Protein AF-A0A2V6Y179-F1 (afdb_monomer_lite)

Secondary structure (DSSP, 8-state):
-HHHHHHHHHHHHHHHHS-TTGGG--TT-HHHHHHHHHHHHHHTT-HHHHHHHHHHHHHH-TTSTTHHHHHHHHHHHHHHHHHHHHHHHHHHHHHHHHHHHHHHHHHHHHHHHHHHHHHHHHHHHHHHHHHHHHHHHHHHHH-

Foldseek 3Di:
DVVVVVVVVVVVVCVVVVPPPVVVDDCPDPLNVLLVVLVVCVVVVVLVVSLVSLVVSCVVCVPDPCNVVSVVVNVVSVVVVVVVVVVVVVVVVVVVVVVVVVVVVVVVVVVVVVVVVVVVVVVVVVVVVVVVVVVVVVVVVVD

Structure (mmCIF, N/CA/C/O backbone):
data_AF-A0A2V6Y179-F1
#
_entry.id   AF-A0A2V6Y179-F1
#
loop_
_atom_site.group_PDB
_atom_site.id
_atom_site.type_symbol
_atom_site.label_atom_id
_atom_site.label_alt_id
_atom_site.label_comp_id
_atom_site.label_asym_id
_atom_site.label_entity_id
_atom_site.label_seq_id
_atom_site.pdbx_PDB_ins_code
_atom_site.Cartn_x
_atom_site.Cartn_y
_atom_site.Cartn_z
_atom_site.occupancy
_atom_site.B_iso_or_equiv
_atom_site.auth_seq_id
_atom_site.auth_comp_id
_atom_site.auth_asym_id
_atom_site.auth_atom_id
_atom_site.pdbx_PDB_model_num
ATOM 1 N N . MET A 1 1 ? 58.997 7.066 -53.817 1.00 54.66 1 MET A N 1
ATOM 2 C CA . MET A 1 1 ? 57.850 6.524 -54.589 1.00 54.66 1 MET A CA 1
ATOM 3 C C . MET A 1 1 ? 57.320 5.213 -53.999 1.00 54.66 1 MET A C 1
ATOM 5 O O . MET A 1 1 ? 56.145 5.162 -53.677 1.00 54.66 1 MET A O 1
ATOM 9 N N . ARG A 1 2 ? 58.155 4.183 -53.763 1.00 54.94 2 ARG A N 1
ATOM 10 C CA . ARG A 1 2 ? 57.708 2.886 -53.197 1.00 54.94 2 ARG A CA 1
ATOM 11 C C . ARG A 1 2 ? 57.170 2.960 -51.754 1.00 54.94 2 ARG A C 1
ATOM 13 O O . ARG A 1 2 ? 56.153 2.351 -51.463 1.00 54.94 2 ARG A O 1
ATOM 20 N N . ALA A 1 3 ? 57.774 3.770 -50.881 1.00 57.09 3 ALA A N 1
ATOM 21 C CA . ALA A 1 3 ? 57.302 3.945 -49.498 1.00 57.09 3 ALA A CA 1
ATOM 22 C C . ALA A 1 3 ? 55.909 4.602 -49.398 1.00 57.09 3 ALA A C 1
ATOM 24 O O . ALA A 1 3 ? 55.107 4.222 -48.551 1.00 57.09 3 ALA A O 1
ATOM 25 N N . LEU A 1 4 ? 55.595 5.534 -50.308 1.00 58.44 4 LEU A N 1
ATOM 26 C CA . LEU A 1 4 ? 54.271 6.159 -50.386 1.00 58.44 4 LEU A CA 1
ATOM 27 C C . LEU A 1 4 ? 53.208 5.164 -50.866 1.00 58.44 4 LEU A C 1
ATOM 29 O O . LEU A 1 4 ? 52.107 5.159 -50.333 1.00 58.44 4 LEU A O 1
ATOM 33 N N . ALA A 1 5 ? 53.554 4.278 -51.804 1.00 68.19 5 ALA A N 1
ATOM 34 C CA . ALA A 1 5 ? 52.654 3.221 -52.261 1.00 68.19 5 ALA A CA 1
ATOM 35 C C . ALA A 1 5 ? 52.343 2.208 -51.145 1.00 68.19 5 ALA A C 1
ATOM 37 O O . ALA A 1 5 ? 51.191 1.826 -50.972 1.00 68.19 5 ALA A O 1
ATOM 38 N N . HIS A 1 6 ? 53.338 1.827 -50.337 1.00 65.50 6 HIS A N 1
ATOM 39 C CA . HIS A 1 6 ? 53.111 0.936 -49.195 1.00 65.50 6 HIS A CA 1
ATOM 40 C C . HIS A 1 6 ? 52.264 1.589 -48.096 1.00 65.50 6 HIS A C 1
ATOM 42 O O . HIS A 1 6 ? 51.376 0.935 -47.559 1.00 65.50 6 HIS A O 1
ATOM 48 N N . ALA A 1 7 ? 52.464 2.880 -47.810 1.00 66.94 7 ALA A N 1
ATOM 49 C CA . ALA A 1 7 ? 51.630 3.608 -46.854 1.00 66.94 7 ALA A CA 1
ATOM 50 C C . ALA A 1 7 ? 50.160 3.682 -47.308 1.00 66.94 7 ALA A C 1
ATOM 52 O O . ALA A 1 7 ? 49.252 3.449 -46.514 1.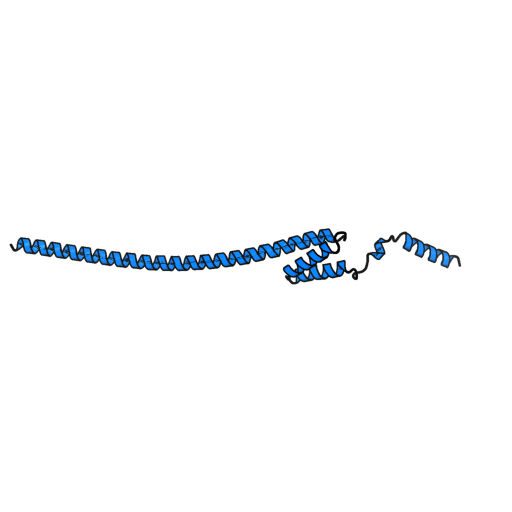00 66.94 7 ALA A O 1
ATOM 53 N N . LEU A 1 8 ? 49.923 3.931 -48.599 1.00 68.25 8 LEU A N 1
ATOM 54 C CA . LEU A 1 8 ? 48.577 4.004 -49.176 1.00 68.25 8 LEU A CA 1
ATOM 55 C C . LEU A 1 8 ? 47.871 2.639 -49.161 1.00 68.25 8 LEU A C 1
ATOM 57 O O . LEU A 1 8 ? 46.684 2.559 -48.860 1.00 68.25 8 LEU A O 1
ATOM 61 N N . VAL A 1 9 ? 48.618 1.560 -49.409 1.00 74.00 9 VAL A N 1
ATOM 62 C CA . VAL A 1 9 ? 48.107 0.185 -49.343 1.00 74.00 9 VAL A CA 1
ATOM 63 C C . VAL A 1 9 ? 47.763 -0.218 -47.910 1.00 74.00 9 VAL A C 1
ATOM 65 O O . VAL A 1 9 ? 46.719 -0.821 -47.710 1.00 74.00 9 VAL A O 1
ATOM 68 N N . VAL A 1 10 ? 48.570 0.152 -46.909 1.00 72.38 10 VAL A N 1
ATOM 69 C CA . VAL A 1 10 ? 48.273 -0.134 -45.492 1.00 72.38 10 VAL A CA 1
ATOM 70 C C . VAL A 1 10 ? 47.030 0.624 -45.016 1.00 72.38 10 VAL A C 1
ATOM 72 O O . VAL A 1 10 ? 46.199 0.046 -44.320 1.00 72.38 10 VAL A O 1
ATOM 75 N N . VAL A 1 11 ? 46.851 1.880 -45.439 1.00 69.31 11 VAL A N 1
ATOM 76 C CA . VAL A 1 11 ? 45.648 2.673 -45.125 1.00 69.31 11 VAL A CA 1
ATOM 77 C C . VAL A 1 11 ? 44.399 2.088 -45.794 1.00 69.31 11 VAL A C 1
ATOM 79 O O . VAL A 1 11 ? 43.360 1.967 -45.148 1.00 69.31 11 VAL A O 1
ATOM 82 N N . LEU A 1 12 ? 44.498 1.656 -47.054 1.00 67.50 12 LEU A N 1
ATOM 83 C CA . LEU A 1 12 ? 43.397 0.991 -47.761 1.00 67.50 12 LEU A CA 1
ATOM 84 C C . LEU A 1 12 ? 43.063 -0.390 -47.174 1.00 67.50 12 LEU A C 1
ATOM 86 O O . LEU A 1 12 ? 41.890 -0.730 -47.059 1.00 67.50 12 LEU A O 1
ATOM 90 N N . LEU A 1 13 ? 44.065 -1.164 -46.746 1.00 68.69 13 LEU A N 1
ATOM 91 C CA . LEU A 1 13 ? 43.866 -2.451 -46.067 1.00 68.69 13 LEU A CA 1
ATOM 92 C C . LEU A 1 13 ? 43.236 -2.279 -44.682 1.00 68.69 13 LEU A C 1
ATOM 94 O O . LEU A 1 13 ? 42.364 -3.062 -44.317 1.00 68.69 13 LEU A O 1
ATOM 98 N N . ALA A 1 14 ? 43.618 -1.239 -43.938 1.00 63.75 14 ALA A N 1
ATOM 99 C CA . ALA A 1 14 ? 42.988 -0.898 -42.665 1.00 63.75 14 ALA A CA 1
ATOM 100 C C . ALA A 1 14 ? 41.528 -0.446 -42.847 1.00 63.75 14 ALA A C 1
ATOM 102 O O . ALA A 1 14 ? 40.681 -0.801 -42.033 1.00 63.75 14 ALA A O 1
ATOM 103 N N . ALA A 1 15 ? 41.212 0.267 -43.934 1.00 63.19 15 ALA A N 1
ATOM 104 C CA . ALA A 1 15 ? 39.845 0.666 -44.274 1.00 63.19 15 ALA A CA 1
ATOM 105 C C . ALA A 1 15 ? 38.972 -0.497 -44.791 1.00 63.19 15 ALA A C 1
ATOM 107 O O . ALA A 1 15 ? 37.758 -0.467 -44.623 1.00 63.19 15 ALA A O 1
ATOM 108 N N . ALA A 1 16 ? 39.571 -1.521 -45.406 1.00 63.19 16 ALA A N 1
ATOM 109 C CA . ALA A 1 16 ? 38.849 -2.683 -45.929 1.00 63.19 16 ALA A CA 1
ATOM 110 C C . ALA A 1 16 ? 38.671 -3.813 -44.894 1.00 63.19 16 ALA A C 1
ATOM 112 O O . ALA A 1 16 ? 37.667 -4.521 -44.931 1.00 63.19 16 ALA A O 1
ATOM 113 N N . LEU A 1 17 ? 39.623 -3.985 -43.966 1.00 57.41 17 LEU A N 1
ATOM 114 C CA . LEU A 1 17 ? 39.536 -4.955 -42.861 1.00 57.41 17 LEU A CA 1
ATOM 115 C C . LEU A 1 17 ? 38.884 -4.363 -41.605 1.00 57.41 17 LEU A C 1
ATOM 117 O O . LEU A 1 17 ? 38.276 -5.093 -40.823 1.00 57.41 17 LEU A O 1
ATOM 121 N N . GLY A 1 18 ? 38.953 -3.041 -41.433 1.00 50.69 18 GLY A N 1
ATOM 122 C CA . GLY A 1 18 ? 38.081 -2.281 -40.547 1.00 50.69 18 GLY A CA 1
ATOM 123 C C . GLY A 1 18 ? 36.701 -2.184 -41.176 1.00 50.69 18 GLY A C 1
ATOM 124 O O . GLY A 1 18 ? 36.317 -1.127 -41.664 1.00 50.69 18 GLY A O 1
ATOM 125 N N . GLY A 1 19 ? 35.995 -3.316 -41.223 1.00 47.00 19 GLY A N 1
ATOM 126 C CA . GLY A 1 19 ? 34.645 -3.411 -41.754 1.00 47.00 19 GLY A CA 1
ATOM 127 C C . GLY A 1 19 ? 33.727 -2.325 -41.196 1.00 47.00 19 GLY A C 1
ATOM 128 O O . GLY A 1 19 ? 34.009 -1.694 -40.177 1.00 4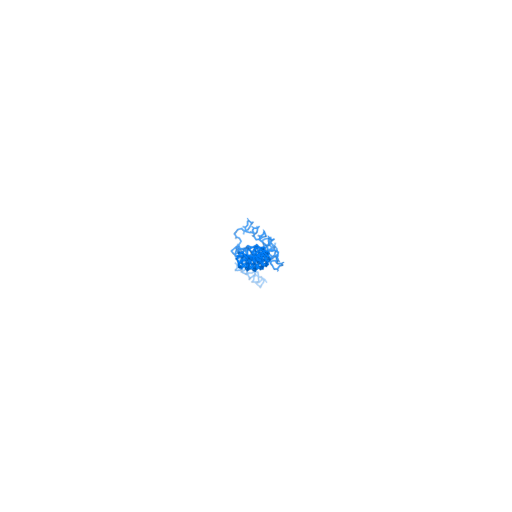7.00 19 GLY A O 1
ATOM 129 N N . CYS A 1 20 ? 32.588 -2.145 -41.856 1.00 51.56 20 CYS A N 1
ATOM 130 C CA . CYS A 1 20 ? 31.543 -1.156 -41.583 1.00 51.56 20 CYS A CA 1
ATOM 131 C C . CYS A 1 20 ? 30.989 -1.103 -40.132 1.00 51.56 20 CYS A C 1
ATOM 133 O O . CYS A 1 20 ? 30.007 -0.413 -39.884 1.00 51.56 20 CYS A O 1
ATOM 135 N N . ALA A 1 21 ? 31.599 -1.782 -39.160 1.00 50.59 21 ALA A N 1
ATOM 136 C CA . ALA A 1 21 ? 31.334 -1.667 -37.733 1.00 50.59 21 ALA A CA 1
ATOM 137 C C . ALA A 1 21 ? 31.852 -0.352 -37.111 1.00 50.59 21 ALA A C 1
ATOM 139 O O . ALA A 1 21 ? 31.275 0.124 -36.133 1.00 50.59 21 ALA A O 1
ATOM 140 N N . THR A 1 22 ? 32.889 0.285 -37.668 1.00 50.75 22 THR A N 1
ATOM 141 C CA . THR A 1 22 ? 33.469 1.518 -37.092 1.00 50.75 22 THR A CA 1
ATOM 142 C C . THR A 1 22 ? 32.676 2.793 -37.401 1.00 50.75 22 THR A C 1
ATOM 144 O O . THR A 1 22 ? 32.879 3.801 -36.729 1.00 50.75 22 THR A O 1
ATOM 147 N N . TRP A 1 23 ? 31.702 2.752 -38.320 1.00 46.34 23 TRP A N 1
ATOM 148 C CA . TRP A 1 23 ? 30.768 3.865 -38.581 1.00 46.34 23 TRP A CA 1
ATOM 149 C C . TRP A 1 23 ? 29.454 3.755 -37.777 1.00 46.34 23 TRP A C 1
ATOM 151 O O . TRP A 1 23 ? 28.492 4.474 -38.029 1.00 46.34 23 TRP A O 1
ATOM 161 N N . SER A 1 24 ? 29.389 2.858 -36.787 1.00 50.72 24 SER A N 1
ATOM 162 C CA . SER A 1 24 ? 28.302 2.821 -35.790 1.00 50.72 24 SER A CA 1
ATOM 163 C C . SER A 1 24 ? 28.597 3.689 -34.550 1.00 50.72 24 SER A C 1
ATOM 165 O O . SER A 1 24 ? 27.724 3.914 -33.711 1.00 50.72 24 SER A O 1
ATOM 167 N N . TRP A 1 25 ? 29.819 4.224 -34.453 1.00 51.53 25 TRP A N 1
ATOM 168 C CA . TRP A 1 25 ? 30.349 4.981 -33.322 1.00 51.53 25 TRP A CA 1
ATOM 169 C C . TRP A 1 25 ? 30.048 6.482 -33.451 1.00 51.53 25 TRP A C 1
ATOM 171 O O . TRP A 1 25 ? 30.926 7.279 -33.768 1.00 51.53 25 TRP A O 1
ATOM 181 N N . TRP A 1 26 ? 28.820 6.919 -33.156 1.00 49.72 26 TRP A N 1
ATOM 182 C CA . TRP A 1 26 ? 28.641 8.305 -32.699 1.00 49.72 26 TRP A CA 1
ATOM 183 C C . TRP A 1 26 ? 27.396 8.504 -31.815 1.00 49.72 26 TRP A C 1
ATOM 185 O O . TRP A 1 26 ? 26.313 8.039 -32.171 1.00 49.72 26 TRP A O 1
ATOM 195 N N . PRO A 1 27 ? 27.507 9.243 -30.690 1.00 55.66 27 PRO A N 1
ATOM 196 C CA . PRO A 1 27 ? 26.410 9.493 -29.742 1.00 55.66 27 PRO A CA 1
ATOM 197 C C . PRO A 1 27 ? 25.305 10.413 -30.296 1.00 55.66 27 PRO A C 1
ATOM 199 O O . PRO A 1 27 ? 24.320 10.684 -29.616 1.00 55.66 27 PRO A O 1
ATOM 202 N N . PHE A 1 28 ? 25.441 10.878 -31.539 1.00 60.72 28 PHE A N 1
ATOM 203 C CA . PHE A 1 28 ? 24.486 11.756 -32.217 1.00 60.72 28 PHE A CA 1
ATOM 204 C C . PHE A 1 28 ? 23.366 11.006 -32.952 1.00 60.72 28 PHE A C 1
ATOM 206 O O . PHE A 1 28 ? 22.575 11.626 -33.664 1.00 60.72 28 PHE A O 1
ATOM 213 N N . ARG A 1 29 ? 23.253 9.681 -32.786 1.00 80.25 29 ARG A N 1
ATOM 214 C CA . ARG A 1 29 ? 22.097 8.940 -33.306 1.00 80.25 29 ARG A CA 1
ATOM 215 C C . ARG A 1 29 ? 20.838 9.353 -32.526 1.00 80.25 29 ARG A C 1
ATOM 217 O O . ARG A 1 29 ? 20.857 9.362 -31.293 1.00 80.25 29 ARG A O 1
ATOM 224 N N . PRO A 1 30 ? 19.721 9.664 -33.206 1.00 86.62 30 PRO A N 1
ATOM 225 C CA . PRO A 1 30 ? 18.508 10.134 -32.541 1.00 86.62 30 PRO A CA 1
ATOM 226 C C . PRO A 1 30 ? 17.898 9.078 -31.601 1.00 86.62 30 PRO A C 1
ATOM 228 O O . PRO A 1 30 ? 17.307 9.447 -30.587 1.00 86.62 30 PRO A O 1
ATOM 231 N N . ALA A 1 31 ? 18.107 7.785 -31.881 1.00 88.88 31 ALA A N 1
ATOM 232 C CA . ALA A 1 31 ? 17.761 6.680 -30.985 1.00 88.88 31 ALA A CA 1
ATOM 233 C C . ALA A 1 31 ? 18.534 6.749 -29.653 1.00 88.88 31 ALA A C 1
ATOM 235 O O . ALA A 1 31 ? 17.922 6.760 -28.587 1.00 88.88 31 ALA A O 1
ATOM 236 N N . ALA A 1 32 ? 19.861 6.915 -29.703 1.00 91.06 32 ALA A N 1
ATOM 237 C CA . ALA A 1 32 ? 20.704 7.012 -28.509 1.00 91.06 32 ALA A CA 1
ATOM 238 C C . ALA A 1 32 ? 20.334 8.223 -27.633 1.00 91.06 32 ALA A C 1
ATOM 240 O O . ALA A 1 32 ? 20.221 8.106 -26.416 1.00 91.06 32 ALA A O 1
ATOM 241 N N . MET A 1 33 ? 20.064 9.383 -28.243 1.00 91.56 33 MET A N 1
ATOM 242 C CA . MET A 1 33 ? 19.617 10.570 -27.500 1.00 91.56 33 MET A CA 1
ATOM 243 C C . MET A 1 33 ? 18.235 10.403 -26.853 1.00 91.56 33 MET A C 1
ATOM 245 O O . MET A 1 33 ? 17.962 11.015 -25.817 1.00 91.56 33 MET A O 1
ATOM 249 N N . LEU A 1 34 ? 17.332 9.632 -27.465 1.00 94.62 34 LEU A N 1
ATOM 250 C CA . LEU A 1 34 ? 16.032 9.321 -26.870 1.00 94.62 34 LEU A CA 1
ATOM 251 C C . LEU A 1 34 ? 16.196 8.382 -25.671 1.00 94.62 34 LEU A C 1
ATOM 253 O O . LEU A 1 34 ? 15.649 8.674 -24.609 1.00 94.62 34 LEU A O 1
ATOM 257 N N . LEU A 1 35 ? 17.019 7.341 -25.813 1.00 95.31 35 LEU A N 1
ATOM 258 C CA . LEU A 1 35 ? 17.316 6.398 -24.739 1.00 95.31 35 LEU A CA 1
ATOM 259 C C . LEU A 1 35 ? 17.966 7.085 -23.530 1.00 95.31 35 LEU A C 1
ATOM 261 O O . LEU A 1 35 ? 17.469 6.955 -22.421 1.00 95.31 35 LEU A O 1
ATOM 265 N N . ILE A 1 36 ? 18.974 7.939 -23.743 1.00 96.25 36 ILE A N 1
ATOM 266 C CA . ILE A 1 36 ? 19.610 8.723 -22.664 1.00 96.25 36 ILE A CA 1
ATOM 267 C C . ILE A 1 36 ? 18.590 9.581 -21.900 1.00 96.25 36 ILE A C 1
ATOM 269 O O . ILE A 1 36 ? 18.701 9.769 -20.688 1.00 96.25 36 ILE A O 1
ATOM 273 N N . ARG A 1 37 ? 17.596 10.146 -22.597 1.00 96.81 37 ARG A N 1
ATOM 274 C CA . ARG A 1 37 ? 16.530 10.921 -21.947 1.00 96.81 37 ARG A CA 1
ATOM 275 C C . ARG A 1 37 ? 15.581 10.030 -21.149 1.00 96.81 37 ARG A C 1
ATOM 277 O O . ARG A 1 37 ? 15.137 10.469 -20.090 1.00 96.81 37 ARG A O 1
ATOM 284 N N . ALA A 1 38 ? 15.271 8.835 -21.649 1.00 97.81 38 ALA A N 1
ATOM 285 C CA . ALA A 1 38 ? 14.449 7.852 -20.951 1.00 97.81 38 ALA A CA 1
ATOM 286 C C . ALA A 1 38 ? 15.140 7.368 -19.667 1.00 97.81 38 ALA A C 1
ATOM 288 O O . ALA A 1 38 ? 14.554 7.483 -18.591 1.00 97.81 38 ALA A O 1
ATOM 289 N N . ASP A 1 39 ? 16.408 6.962 -19.772 1.00 97.62 39 ASP A N 1
ATOM 290 C CA . ASP A 1 39 ? 17.244 6.521 -18.650 1.00 97.62 39 ASP A CA 1
ATOM 291 C C . ASP A 1 39 ? 17.335 7.624 -17.582 1.00 97.62 39 ASP A C 1
ATOM 293 O O . ASP A 1 39 ? 16.993 7.410 -16.422 1.00 97.62 39 ASP A O 1
ATOM 297 N N . ARG A 1 40 ? 17.647 8.865 -17.987 1.00 98.12 40 ARG A N 1
ATOM 298 C CA . ARG A 1 40 ? 17.687 10.011 -17.063 1.00 98.12 40 ARG A CA 1
ATOM 299 C C . ARG A 1 40 ? 16.341 10.265 -16.380 1.00 98.12 40 ARG A C 1
ATOM 301 O O . ARG A 1 40 ? 16.297 10.630 -15.209 1.00 98.12 40 ARG A O 1
ATOM 308 N N . ALA A 1 41 ? 15.228 10.117 -17.099 1.00 98.12 41 ALA A N 1
ATOM 309 C CA . ALA A 1 41 ? 13.908 10.264 -16.494 1.00 98.12 41 ALA A CA 1
ATOM 310 C C . ALA A 1 41 ? 13.637 9.163 -15.455 1.00 98.12 41 ALA A C 1
ATOM 312 O O . ALA A 1 41 ? 12.991 9.441 -14.444 1.00 98.12 41 ALA A O 1
ATOM 313 N N . ALA A 1 42 ? 14.133 7.942 -15.672 1.00 97.31 42 ALA A N 1
ATOM 314 C CA . ALA A 1 42 ? 14.042 6.863 -14.694 1.00 97.31 42 ALA A CA 1
ATOM 315 C C . ALA A 1 42 ? 14.904 7.154 -13.452 1.00 97.31 42 ALA A C 1
ATOM 317 O O . ALA A 1 42 ? 14.395 7.044 -12.334 1.00 97.31 42 ALA A O 1
ATOM 318 N N . ASP A 1 43 ? 16.143 7.618 -13.641 1.00 97.81 43 ASP A N 1
ATOM 319 C CA . ASP A 1 43 ? 17.066 7.998 -12.559 1.00 97.81 43 ASP A CA 1
ATOM 320 C C . ASP A 1 43 ? 16.504 9.127 -11.684 1.00 97.81 43 ASP A C 1
ATOM 322 O O . ASP A 1 43 ? 16.593 9.101 -10.458 1.00 97.81 43 ASP A O 1
ATOM 326 N N . GLU A 1 44 ? 15.848 10.106 -12.307 1.00 98.00 44 GLU A N 1
ATOM 327 C CA . GLU A 1 44 ? 15.174 11.206 -11.612 1.00 98.00 44 GLU A CA 1
ATOM 328 C C . GLU A 1 44 ? 13.809 10.809 -11.016 1.00 98.00 44 GLU A C 1
ATOM 330 O O . GLU A 1 44 ? 13.040 11.669 -10.580 1.00 98.00 44 GLU A O 1
ATOM 335 N N . LEU A 1 45 ? 13.475 9.512 -10.992 1.00 96.94 45 LEU A N 1
ATOM 336 C CA . LEU A 1 45 ? 12.220 8.963 -10.468 1.00 96.94 45 LEU A CA 1
ATOM 337 C C . LEU A 1 45 ? 10.963 9.479 -11.196 1.00 96.94 45 LEU A C 1
ATOM 339 O O . LEU A 1 45 ? 9.837 9.334 -10.702 1.00 96.94 45 LEU A O 1
ATOM 343 N N . ARG A 1 46 ? 11.126 10.048 -12.396 1.00 98.00 46 ARG A N 1
ATOM 344 C CA . ARG A 1 46 ? 10.052 10.513 -13.286 1.00 98.00 46 ARG A CA 1
ATOM 345 C C . ARG A 1 46 ? 9.503 9.338 -14.103 1.00 98.00 46 ARG A C 1
ATOM 347 O O . ARG A 1 46 ? 9.427 9.388 -15.327 1.00 98.00 46 ARG A O 1
ATOM 354 N N . PHE A 1 47 ? 9.074 8.278 -13.417 1.00 97.50 47 PHE A N 1
ATOM 355 C CA . PHE A 1 47 ? 8.758 6.973 -14.018 1.00 97.50 47 PHE A CA 1
ATOM 356 C C . PHE A 1 47 ? 7.708 7.009 -15.133 1.00 97.50 47 PHE A C 1
ATOM 358 O O . PHE A 1 47 ? 7.897 6.376 -16.163 1.00 97.50 47 PHE A O 1
ATOM 365 N N . ARG A 1 48 ? 6.626 7.788 -14.987 1.00 96.88 48 ARG A N 1
ATOM 366 C CA . ARG A 1 48 ? 5.618 7.919 -16.059 1.00 96.88 48 ARG A CA 1
ATOM 367 C C . ARG A 1 48 ? 6.190 8.551 -17.327 1.00 96.88 48 ARG A C 1
ATOM 369 O O . ARG A 1 48 ? 5.808 8.175 -18.428 1.00 96.88 48 ARG A O 1
ATOM 376 N N . GLN A 1 49 ? 7.109 9.499 -17.170 1.00 97.75 49 GLN A N 1
ATOM 377 C CA . GLN A 1 49 ? 7.792 10.111 -18.301 1.00 97.75 49 GLN A CA 1
ATOM 378 C C . GLN A 1 49 ? 8.829 9.161 -18.904 1.00 97.75 49 GLN A C 1
ATOM 380 O O . GLN A 1 49 ? 8.931 9.092 -20.122 1.00 97.75 49 GLN A O 1
ATOM 385 N N . ALA A 1 50 ? 9.558 8.410 -18.073 1.00 98.38 50 ALA A N 1
ATOM 386 C CA . ALA A 1 50 ? 10.475 7.374 -18.538 1.00 98.38 50 ALA A CA 1
ATOM 387 C C . ALA A 1 50 ? 9.747 6.314 -19.382 1.00 98.38 50 ALA A C 1
ATOM 389 O O . ALA A 1 50 ? 10.198 6.014 -20.481 1.00 98.38 50 ALA A O 1
ATOM 390 N N . LEU A 1 51 ? 8.576 5.836 -18.933 1.00 98.12 51 LEU A N 1
ATOM 391 C CA . LEU A 1 51 ? 7.731 4.913 -19.705 1.00 98.12 51 LEU A CA 1
ATOM 392 C C . LEU A 1 51 ? 7.363 5.468 -21.072 1.00 98.12 51 LEU A C 1
ATOM 394 O O . LEU A 1 51 ? 7.581 4.794 -22.069 1.00 98.12 51 LEU A O 1
ATOM 398 N N . ALA A 1 52 ? 6.867 6.706 -21.125 1.00 98.25 52 ALA A N 1
ATOM 399 C CA . ALA A 1 52 ? 6.490 7.328 -22.389 1.00 98.25 52 ALA A CA 1
ATOM 400 C C . ALA A 1 52 ? 7.677 7.420 -23.365 1.00 98.25 52 ALA A C 1
ATOM 402 O O . ALA A 1 52 ? 7.503 7.219 -24.563 1.00 98.25 52 ALA A O 1
ATOM 403 N N . LEU A 1 53 ? 8.884 7.692 -22.858 1.00 98.31 53 LEU A N 1
ATOM 404 C CA . LEU A 1 53 ? 10.096 7.774 -23.677 1.00 98.31 53 LEU A CA 1
ATOM 405 C C . LEU A 1 53 ? 10.592 6.395 -24.137 1.00 98.31 53 LEU A C 1
ATOM 407 O O . LEU A 1 53 ? 11.052 6.273 -25.271 1.00 98.31 53 LEU A O 1
ATOM 411 N N . TYR A 1 54 ? 10.485 5.361 -23.299 1.00 98.25 54 TYR A N 1
ATOM 412 C CA . TYR A 1 54 ? 10.788 3.990 -23.710 1.00 98.25 54 TYR A CA 1
ATOM 413 C C . TYR A 1 54 ? 9.774 3.463 -24.733 1.00 98.25 54 TYR A C 1
ATOM 415 O O . TYR A 1 54 ? 10.179 2.885 -25.738 1.00 98.25 54 TYR A O 1
ATOM 423 N N . ASP A 1 55 ? 8.478 3.717 -24.534 1.00 98.19 55 ASP A N 1
ATOM 424 C CA . ASP A 1 55 ? 7.430 3.369 -25.499 1.00 98.19 55 ASP A CA 1
ATOM 425 C C . ASP A 1 55 ? 7.664 4.092 -26.841 1.00 98.19 55 ASP A C 1
ATOM 427 O O . ASP A 1 55 ? 7.564 3.484 -27.907 1.00 98.19 55 ASP A O 1
ATOM 431 N N . GLU A 1 56 ? 8.055 5.373 -26.806 1.00 98.00 56 GLU A N 1
ATOM 432 C CA . GLU A 1 56 ? 8.434 6.132 -28.004 1.00 98.00 56 GLU A CA 1
ATOM 433 C C . GLU A 1 56 ? 9.662 5.530 -28.705 1.00 98.00 56 GLU A C 1
ATOM 435 O O . GLU A 1 56 ? 9.693 5.461 -29.937 1.00 98.00 56 GLU A O 1
ATOM 440 N N . PHE A 1 57 ? 10.667 5.085 -27.943 1.00 97.56 57 PHE A N 1
ATOM 441 C CA . PHE A 1 57 ? 11.851 4.430 -28.496 1.00 97.56 57 PHE A CA 1
ATOM 442 C C . PHE A 1 57 ? 11.472 3.144 -29.228 1.00 97.56 57 PHE A C 1
ATOM 444 O O . PHE A 1 57 ? 11.844 2.982 -30.388 1.00 97.56 57 PHE A O 1
ATOM 451 N N . LEU A 1 58 ? 10.691 2.273 -28.588 1.00 97.06 58 LEU A N 1
ATOM 452 C CA . LEU A 1 58 ? 10.275 0.986 -29.153 1.00 97.06 58 LEU A CA 1
ATOM 453 C C . LEU A 1 58 ? 9.375 1.153 -30.379 1.00 97.06 58 LEU A C 1
ATOM 455 O O . LEU A 1 58 ? 9.475 0.379 -31.327 1.00 97.06 58 LEU A O 1
ATOM 459 N N . ALA A 1 59 ? 8.532 2.188 -30.394 1.00 97.44 59 ALA A N 1
ATOM 460 C CA . ALA A 1 59 ? 7.688 2.498 -31.542 1.00 97.44 59 ALA A CA 1
ATOM 461 C C . ALA A 1 59 ? 8.486 3.042 -32.738 1.00 97.44 59 ALA A C 1
ATOM 463 O O . ALA A 1 59 ? 8.145 2.761 -33.887 1.00 97.44 59 ALA A O 1
ATOM 464 N N . ARG A 1 60 ? 9.525 3.853 -32.492 1.00 96.31 60 ARG A N 1
ATOM 465 C CA . ARG A 1 60 ? 10.286 4.530 -33.556 1.00 96.31 60 ARG A CA 1
ATOM 466 C C . ARG A 1 60 ? 11.496 3.733 -34.048 1.00 96.31 60 ARG A C 1
ATOM 468 O O . ARG A 1 60 ? 11.885 3.902 -35.201 1.00 96.31 60 ARG A O 1
ATOM 475 N N . TYR A 1 61 ? 12.083 2.894 -33.200 1.00 94.56 61 TYR A N 1
ATOM 476 C CA . TYR A 1 61 ? 13.298 2.129 -33.487 1.00 94.56 61 TYR A CA 1
ATOM 477 C C . TYR A 1 61 ? 13.151 0.650 -33.076 1.00 94.56 61 TYR A C 1
ATOM 479 O O . TYR A 1 61 ? 13.913 0.173 -32.234 1.00 94.56 61 TYR A O 1
ATOM 487 N N . PRO A 1 62 ? 12.183 -0.092 -33.649 1.00 93.00 62 PRO A N 1
ATOM 488 C CA . PRO A 1 62 ? 11.909 -1.476 -33.248 1.00 93.00 62 PRO A CA 1
ATOM 489 C C . PRO A 1 62 ? 13.076 -2.437 -33.527 1.00 93.00 62 PRO A C 1
ATOM 491 O O . PRO A 1 62 ? 13.281 -3.376 -32.765 1.00 93.00 62 PRO A O 1
ATOM 494 N N . ASP A 1 63 ? 13.861 -2.177 -34.579 1.00 92.44 63 ASP A N 1
ATOM 495 C CA . ASP A 1 63 ? 14.986 -3.023 -35.008 1.00 92.44 63 ASP A CA 1
ATOM 496 C C . ASP A 1 63 ? 16.349 -2.558 -34.455 1.00 92.44 63 ASP A C 1
ATOM 498 O O . ASP A 1 63 ? 17.402 -3.007 -34.915 1.00 92.44 63 ASP A O 1
ATOM 502 N N . ASP A 1 64 ? 16.369 -1.610 -33.510 1.00 92.88 64 ASP A N 1
ATOM 503 C CA . ASP A 1 64 ? 17.623 -1.163 -32.901 1.00 92.88 64 ASP A CA 1
ATOM 504 C C . ASP A 1 64 ? 18.201 -2.242 -31.972 1.00 92.88 64 ASP A C 1
ATOM 506 O O . ASP A 1 64 ? 17.471 -2.967 -31.295 1.00 92.88 64 ASP A O 1
ATOM 510 N N . ALA A 1 65 ? 19.531 -2.332 -31.909 1.00 92.25 65 ALA A N 1
ATOM 511 C CA . ALA A 1 65 ? 20.225 -3.317 -31.082 1.00 92.25 65 ALA A CA 1
ATOM 512 C C . ALA A 1 65 ? 19.866 -3.202 -29.587 1.00 92.25 65 ALA A C 1
ATOM 514 O O . ALA A 1 65 ? 19.895 -4.200 -28.870 1.00 92.25 65 ALA A O 1
ATOM 515 N N . GLU A 1 66 ? 19.490 -2.006 -29.124 1.00 93.75 66 GLU A N 1
ATOM 516 C CA . GLU A 1 66 ? 19.107 -1.751 -27.732 1.00 93.75 66 GLU A CA 1
ATOM 517 C C . GLU A 1 66 ? 17.626 -2.055 -27.436 1.00 93.75 66 GLU A C 1
ATOM 519 O O . GLU A 1 66 ? 17.213 -1.993 -26.277 1.00 93.75 66 GLU A O 1
ATOM 524 N N . ALA A 1 67 ? 16.800 -2.406 -28.432 1.00 94.38 67 ALA A N 1
ATOM 525 C CA . ALA A 1 67 ? 15.353 -2.575 -28.249 1.00 94.38 67 ALA A CA 1
ATOM 526 C C . ALA A 1 67 ? 14.996 -3.616 -27.171 1.00 94.38 67 ALA A C 1
ATOM 528 O O . ALA A 1 67 ? 14.103 -3.383 -26.354 1.00 94.38 67 ALA A O 1
ATOM 529 N N . ALA A 1 68 ? 15.737 -4.727 -27.098 1.00 95.88 68 ALA A N 1
ATOM 530 C CA . ALA A 1 68 ? 15.539 -5.747 -26.066 1.00 95.88 68 ALA A CA 1
ATOM 531 C C . ALA A 1 68 ? 15.812 -5.210 -24.647 1.00 95.88 68 ALA A C 1
ATOM 533 O O . ALA A 1 68 ? 15.021 -5.441 -23.733 1.00 95.88 68 ALA A O 1
ATOM 534 N N . ARG A 1 69 ? 16.888 -4.430 -24.470 1.00 95.69 69 ARG A N 1
ATOM 535 C CA . ARG A 1 69 ? 17.221 -3.783 -23.190 1.00 95.69 69 ARG A CA 1
ATOM 536 C C . ARG A 1 69 ? 16.163 -2.757 -22.795 1.00 95.69 69 ARG A C 1
ATOM 538 O O . ARG A 1 69 ? 15.813 -2.630 -21.621 1.00 95.69 69 ARG A O 1
ATOM 545 N N . VAL A 1 70 ? 15.663 -2.009 -23.777 1.00 97.75 70 VAL A N 1
ATOM 546 C CA . VAL A 1 70 ? 14.619 -1.007 -23.567 1.00 97.75 70 VAL A CA 1
ATOM 547 C C . VAL A 1 70 ? 13.318 -1.659 -23.119 1.00 97.75 70 VAL A C 1
ATOM 549 O O . VAL A 1 70 ? 12.706 -1.146 -22.189 1.00 97.75 70 VAL A O 1
ATOM 552 N N . LEU A 1 71 ? 12.924 -2.795 -23.701 1.00 97.75 71 LEU A N 1
ATOM 553 C CA . LEU A 1 71 ? 11.752 -3.556 -23.250 1.00 97.75 71 LEU A CA 1
ATOM 554 C C . LEU A 1 71 ? 11.864 -3.955 -21.774 1.00 97.75 71 LEU A C 1
ATOM 556 O O . LEU A 1 71 ? 10.959 -3.669 -20.995 1.00 97.75 71 LEU A O 1
ATOM 560 N N . GLU A 1 72 ? 12.997 -4.526 -21.365 1.00 97.62 72 GLU A N 1
ATOM 561 C CA . GLU A 1 72 ? 13.230 -4.906 -19.966 1.00 97.62 72 GLU A CA 1
ATOM 562 C C . GLU A 1 72 ? 13.194 -3.684 -19.029 1.00 97.62 72 GLU A C 1
ATOM 564 O O . GLU A 1 72 ? 12.516 -3.675 -17.996 1.00 97.62 72 GLU A O 1
ATOM 569 N N . SER A 1 73 ? 13.877 -2.605 -19.415 1.00 96.69 73 SER A N 1
ATOM 570 C CA . SER A 1 73 ? 13.910 -1.352 -18.644 1.00 96.69 73 SER A CA 1
ATOM 571 C C . SER A 1 73 ? 12.516 -0.718 -18.535 1.00 96.69 73 SER A C 1
ATOM 573 O O . SER A 1 73 ? 12.130 -0.178 -17.501 1.00 96.69 73 SER A O 1
ATOM 575 N N . ARG A 1 74 ? 11.715 -0.817 -19.592 1.00 98.12 74 ARG A N 1
ATOM 576 C CA . ARG A 1 74 ? 10.337 -0.335 -19.636 1.00 98.12 74 ARG A CA 1
ATOM 577 C C . ARG A 1 74 ? 9.424 -1.156 -18.730 1.00 98.12 74 ARG A C 1
ATOM 579 O O . ARG A 1 74 ? 8.648 -0.572 -17.976 1.00 98.12 74 ARG A O 1
ATOM 586 N N . ASP A 1 75 ? 9.542 -2.478 -18.740 1.00 98.38 75 ASP A N 1
ATOM 587 C CA . ASP A 1 75 ? 8.722 -3.359 -17.906 1.00 98.38 75 ASP A CA 1
ATOM 588 C C . ASP A 1 75 ? 9.054 -3.227 -16.416 1.00 98.38 75 ASP A C 1
ATOM 590 O O . ASP A 1 75 ? 8.148 -3.170 -15.579 1.00 98.38 75 ASP A O 1
ATOM 594 N N . THR A 1 76 ? 10.335 -3.074 -16.069 1.00 97.94 76 THR A N 1
ATOM 595 C CA . THR A 1 76 ? 10.743 -2.780 -14.685 1.00 97.94 76 THR A CA 1
ATOM 596 C C . THR A 1 76 ? 10.176 -1.445 -14.203 1.00 97.94 76 THR A C 1
ATOM 598 O O . THR A 1 76 ? 9.600 -1.372 -13.114 1.00 97.94 76 THR A O 1
ATOM 601 N N . VAL A 1 77 ? 10.248 -0.389 -15.019 1.00 98.31 77 VAL A N 1
ATOM 602 C CA . VAL A 1 77 ? 9.630 0.899 -14.682 1.00 98.31 77 VAL A CA 1
ATOM 603 C C . VAL A 1 77 ? 8.105 0.781 -14.582 1.00 98.31 77 VAL A C 1
ATOM 605 O O . VAL A 1 77 ? 7.507 1.381 -13.685 1.00 98.31 77 VAL A O 1
ATOM 608 N N . ALA A 1 78 ? 7.463 -0.003 -15.448 1.00 98.31 78 ALA A N 1
ATOM 609 C CA . ALA A 1 78 ? 6.020 -0.220 -15.403 1.00 98.31 78 ALA A CA 1
ATOM 610 C C . ALA A 1 78 ? 5.611 -0.883 -14.081 1.00 98.31 78 ALA A C 1
ATOM 612 O O . ALA A 1 78 ? 4.692 -0.401 -13.418 1.00 98.31 78 ALA A O 1
ATOM 613 N N . ALA A 1 79 ? 6.355 -1.904 -13.643 1.00 98.38 79 ALA A N 1
ATOM 614 C CA . ALA A 1 79 ? 6.159 -2.545 -12.347 1.00 98.38 79 ALA A CA 1
ATOM 615 C C . ALA A 1 79 ? 6.340 -1.566 -11.169 1.00 98.38 79 ALA A C 1
ATOM 617 O O . ALA A 1 79 ? 5.600 -1.617 -10.185 1.00 98.38 79 ALA A O 1
ATOM 618 N N . ILE A 1 80 ? 7.282 -0.620 -11.255 1.00 97.75 80 ILE A N 1
ATOM 619 C CA . ILE A 1 80 ? 7.445 0.423 -10.227 1.00 97.75 80 ILE A CA 1
ATOM 620 C C . ILE A 1 80 ? 6.218 1.344 -10.171 1.00 97.75 80 ILE A C 1
ATOM 622 O O . ILE A 1 80 ? 5.777 1.728 -9.085 1.00 97.75 80 ILE A O 1
ATOM 626 N N . VAL A 1 81 ? 5.655 1.728 -11.318 1.00 97.75 81 VAL A N 1
ATOM 627 C CA . VAL A 1 81 ? 4.464 2.591 -11.353 1.00 97.75 81 VAL A CA 1
ATOM 628 C C . VAL A 1 81 ? 3.258 1.880 -10.745 1.00 97.75 81 VAL A C 1
ATOM 630 O O . VAL A 1 81 ? 2.610 2.452 -9.867 1.00 97.75 81 VAL A O 1
ATOM 633 N N . THR A 1 82 ? 2.991 0.637 -11.148 1.00 98.0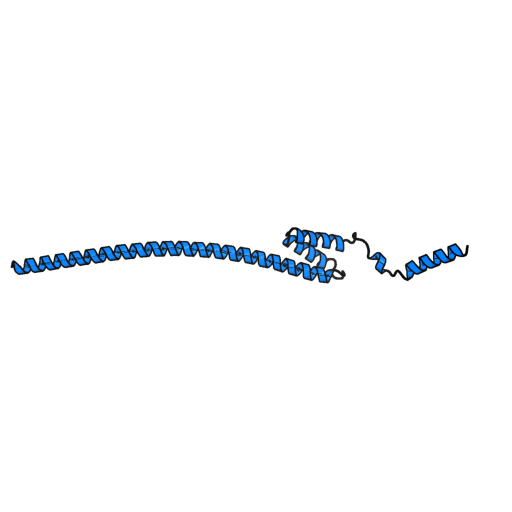0 82 THR A N 1
ATOM 634 C CA . THR A 1 82 ? 1.840 -0.128 -10.644 1.00 98.00 82 THR A CA 1
ATOM 635 C C . THR A 1 82 ? 1.947 -0.373 -9.141 1.00 98.00 82 THR A C 1
ATOM 637 O O . THR A 1 82 ? 1.018 -0.061 -8.398 1.00 98.00 82 THR A O 1
ATOM 640 N N . THR A 1 83 ? 3.110 -0.814 -8.657 1.00 98.06 83 THR A N 1
ATOM 641 C CA . THR A 1 83 ? 3.331 -1.044 -7.219 1.00 98.06 83 THR A CA 1
ATOM 642 C C . THR A 1 83 ? 3.187 0.236 -6.391 1.00 98.06 83 THR A C 1
ATOM 644 O O . THR A 1 83 ? 2.656 0.205 -5.280 1.00 98.06 83 THR A O 1
ATOM 647 N N . ARG A 1 84 ? 3.593 1.401 -6.915 1.00 97.44 84 ARG A N 1
ATOM 648 C CA . ARG A 1 84 ? 3.367 2.694 -6.244 1.00 97.44 84 ARG A CA 1
ATOM 649 C C . ARG A 1 84 ? 1.887 3.051 -6.146 1.00 97.44 84 ARG A C 1
ATOM 651 O O . ARG A 1 84 ? 1.455 3.547 -5.105 1.00 97.44 84 ARG A O 1
ATOM 658 N N . GLU A 1 85 ? 1.116 2.813 -7.200 1.00 97.06 85 GLU A N 1
ATOM 659 C CA . GLU A 1 85 ? -0.329 3.058 -7.205 1.00 97.06 85 GLU A CA 1
ATOM 660 C C . GLU A 1 85 ? -1.056 2.124 -6.228 1.00 97.06 85 GLU A C 1
ATOM 662 O O . GLU A 1 85 ? -1.898 2.575 -5.443 1.00 97.06 85 GLU A O 1
ATOM 667 N N . GLU A 1 86 ? -0.659 0.852 -6.181 1.00 98.25 86 GLU A N 1
ATOM 668 C CA . GLU A 1 86 ? -1.151 -0.117 -5.200 1.00 98.25 86 GLU A CA 1
ATOM 669 C C . GLU A 1 86 ? -0.826 0.304 -3.764 1.00 98.25 86 GLU A C 1
ATOM 671 O O . GLU A 1 86 ? -1.708 0.290 -2.905 1.00 98.25 86 GLU A O 1
ATOM 676 N N . LEU A 1 87 ? 0.398 0.767 -3.494 1.00 98.44 87 LEU A N 1
ATOM 677 C CA . LEU A 1 87 ? 0.779 1.281 -2.175 1.00 98.44 87 LEU A CA 1
ATOM 678 C C . LEU A 1 87 ? -0.072 2.484 -1.750 1.00 98.44 87 LEU A C 1
ATOM 680 O O . LEU A 1 87 ? -0.459 2.583 -0.582 1.00 98.44 87 LEU A O 1
ATOM 684 N N . ILE A 1 88 ? -0.383 3.401 -2.670 1.00 98.12 88 ILE A N 1
ATOM 685 C CA . ILE A 1 88 ? -1.263 4.545 -2.388 1.00 98.12 88 ILE A CA 1
ATOM 686 C C . ILE A 1 88 ? -2.672 4.054 -2.040 1.00 98.12 88 ILE A C 1
ATOM 688 O O . ILE A 1 88 ? -3.245 4.480 -1.031 1.00 98.12 88 ILE A O 1
ATOM 692 N N . ARG A 1 89 ? -3.212 3.120 -2.829 1.00 98.38 89 ARG A N 1
ATOM 693 C CA . ARG A 1 89 ? -4.523 2.514 -2.578 1.00 98.38 89 ARG A CA 1
ATOM 694 C C . ARG A 1 89 ? -4.559 1.810 -1.223 1.00 98.38 89 ARG A C 1
ATOM 696 O O . ARG A 1 89 ? -5.453 2.091 -0.426 1.00 98.38 89 ARG A O 1
ATOM 703 N N . LEU A 1 90 ? -3.581 0.965 -0.914 1.00 98.56 90 LEU A N 1
ATOM 704 C CA . LEU A 1 90 ? -3.507 0.251 0.362 1.00 98.56 90 LEU A CA 1
ATOM 705 C C . LEU A 1 90 ? -3.405 1.215 1.549 1.00 98.56 90 LEU A C 1
ATOM 707 O O . LEU A 1 90 ? -4.103 1.038 2.545 1.00 98.56 90 LEU A O 1
ATOM 711 N N . ARG A 1 91 ? -2.621 2.293 1.431 1.00 98.56 91 ARG A N 1
ATOM 712 C CA . ARG A 1 91 ? -2.555 3.343 2.463 1.00 98.56 91 ARG A CA 1
ATOM 713 C C . ARG A 1 91 ? -3.901 4.029 2.687 1.00 98.56 91 ARG A C 1
ATOM 715 O O . ARG A 1 91 ? -4.252 4.296 3.834 1.00 98.56 91 ARG A O 1
ATOM 722 N N . SER A 1 92 ? -4.664 4.309 1.628 1.00 98.19 92 SER A N 1
ATOM 723 C CA . SER A 1 92 ? -6.013 4.876 1.784 1.00 98.19 92 SER A CA 1
ATOM 724 C C . SER A 1 92 ? -6.978 3.908 2.474 1.00 98.19 92 SER A C 1
ATOM 726 O O . SER A 1 92 ? -7.735 4.322 3.349 1.00 98.19 92 SER A O 1
ATOM 728 N N . GLN A 1 93 ? -6.901 2.615 2.144 1.00 98.44 93 GLN A N 1
ATOM 729 C CA . GLN A 1 93 ? -7.725 1.583 2.770 1.00 98.44 93 GLN A CA 1
ATOM 730 C C . GLN A 1 93 ? -7.380 1.416 4.251 1.00 98.44 93 GLN A C 1
ATOM 732 O O . GLN A 1 93 ? -8.286 1.334 5.076 1.00 98.44 93 GLN A O 1
ATOM 737 N N . LEU A 1 94 ? -6.091 1.431 4.600 1.00 98.62 94 LEU A N 1
ATOM 738 C CA . LEU A 1 94 ? -5.643 1.359 5.989 1.00 98.62 94 LEU A CA 1
ATOM 739 C C . LEU A 1 94 ? -6.196 2.526 6.814 1.00 98.62 94 LEU A C 1
ATOM 741 O O . LEU A 1 94 ? -6.814 2.291 7.846 1.00 98.62 94 LEU A O 1
ATOM 745 N N . ARG A 1 95 ? -6.078 3.766 6.319 1.00 98.31 95 ARG A N 1
ATOM 746 C CA . ARG A 1 95 ? -6.632 4.952 6.999 1.00 98.31 95 ARG A CA 1
ATOM 747 C C . ARG A 1 95 ? -8.146 4.863 7.198 1.00 98.31 95 ARG A C 1
ATOM 749 O O . ARG A 1 95 ? -8.655 5.237 8.252 1.00 98.31 95 ARG A O 1
ATOM 756 N N . ALA A 1 96 ? -8.873 4.358 6.200 1.00 98.25 96 ALA A N 1
ATOM 757 C CA . ALA A 1 96 ? -10.314 4.152 6.317 1.00 98.25 96 ALA A CA 1
ATOM 758 C C . ALA A 1 96 ? -10.640 3.132 7.419 1.00 98.25 96 ALA A C 1
ATOM 760 O O . ALA A 1 96 ? -11.462 3.414 8.289 1.00 98.25 96 ALA A O 1
ATOM 761 N N . ARG A 1 97 ? -9.935 1.994 7.450 1.00 98.44 97 ARG A N 1
ATOM 762 C CA . ARG A 1 97 ? -10.107 0.973 8.495 1.00 98.44 97 ARG A CA 1
ATOM 763 C C . ARG A 1 97 ? -9.741 1.481 9.884 1.00 98.44 97 ARG A C 1
ATOM 765 O O . ARG A 1 97 ? -10.466 1.201 10.831 1.00 98.44 97 ARG A O 1
ATOM 772 N N . GLU A 1 98 ? -8.676 2.262 10.019 1.00 98.50 98 GLU A N 1
ATOM 773 C CA . GLU A 1 98 ? -8.324 2.906 11.289 1.00 98.50 98 GLU A CA 1
ATOM 774 C C . GLU A 1 98 ? -9.463 3.804 11.790 1.00 98.50 98 GLU A C 1
ATOM 776 O O . GLU A 1 98 ? -9.831 3.725 12.961 1.00 98.50 98 GLU A O 1
ATOM 781 N N . SER A 1 99 ? -10.089 4.579 10.896 1.00 98.25 99 SER A N 1
ATOM 782 C CA . SER A 1 99 ? -11.241 5.425 11.241 1.00 98.25 99 SER A CA 1
ATOM 783 C C . SER A 1 99 ? -12.500 4.631 11.618 1.00 98.25 99 SER A C 1
ATOM 785 O O . SER A 1 99 ? -13.290 5.062 12.458 1.00 98.25 99 SER A O 1
ATOM 787 N N . GLU A 1 100 ? -12.706 3.457 11.018 1.00 98.50 100 GLU A N 1
ATOM 788 C CA . GLU A 1 100 ? -13.788 2.548 11.408 1.00 98.50 100 GLU A CA 1
ATOM 789 C C . GLU A 1 100 ? -13.524 1.974 12.802 1.00 98.50 100 GLU A C 1
ATOM 791 O O . GLU A 1 100 ? -14.414 1.968 13.649 1.00 98.50 100 GLU A O 1
ATOM 796 N N . VAL A 1 101 ? -12.285 1.563 13.082 1.00 98.56 101 VAL A N 1
ATOM 797 C CA . VAL A 1 101 ? -11.891 1.041 14.396 1.00 98.56 101 VAL A CA 1
ATOM 798 C C . VAL A 1 101 ? -12.070 2.091 15.492 1.00 98.56 101 VAL A C 1
ATOM 800 O O . VAL A 1 101 ? -12.523 1.747 16.584 1.00 98.56 101 VAL A O 1
ATOM 803 N N . THR A 1 102 ? -11.754 3.365 15.239 1.00 98.25 102 THR A N 1
ATOM 804 C CA . THR A 1 102 ? -11.991 4.429 16.229 1.00 98.25 102 THR A CA 1
ATOM 805 C C . THR A 1 102 ? -13.478 4.618 16.512 1.00 98.25 102 THR A C 1
ATOM 807 O O . THR A 1 102 ? -13.859 4.663 17.679 1.00 98.25 102 THR A O 1
ATOM 810 N N . LYS A 1 103 ? -14.329 4.627 15.477 1.00 98.44 103 LYS A N 1
ATOM 811 C CA . LYS A 1 103 ? -15.791 4.722 15.643 1.00 98.44 103 LYS A CA 1
ATOM 812 C C . LYS A 1 103 ? -16.350 3.544 16.435 1.00 98.44 103 LYS A C 1
ATOM 814 O O . LYS A 1 103 ? -17.076 3.742 17.401 1.00 98.44 103 LYS A O 1
ATOM 819 N N . LEU A 1 104 ? -15.936 2.323 16.097 1.00 98.62 104 LEU A N 1
ATOM 820 C CA . LEU A 1 104 ? -16.357 1.122 16.820 1.00 98.62 104 LEU A CA 1
ATOM 821 C C . LEU A 1 104 ? -15.921 1.156 18.291 1.00 98.62 104 LEU A C 1
ATOM 823 O O . LEU A 1 104 ? -16.667 0.726 19.167 1.00 98.62 104 LEU A O 1
ATOM 827 N N . ARG A 1 105 ? -14.732 1.689 18.598 1.00 98.50 105 ARG A N 1
ATOM 828 C CA . ARG A 1 105 ? -14.291 1.871 19.992 1.00 98.50 105 ARG A CA 1
ATOM 829 C C . ARG A 1 105 ? -15.179 2.854 20.753 1.00 98.50 105 ARG A C 1
ATOM 831 O O . ARG A 1 105 ? -15.507 2.586 21.908 1.00 98.50 105 ARG A O 1
ATOM 838 N N . GLU A 1 106 ? -15.575 3.957 20.125 1.00 98.44 106 GLU A N 1
ATOM 839 C CA . GLU A 1 106 ? -16.506 4.926 20.715 1.00 98.44 106 GLU A CA 1
ATOM 840 C C . GLU A 1 106 ? -17.895 4.317 20.935 1.00 98.44 106 GLU A C 1
ATOM 842 O O . GLU A 1 106 ? -18.473 4.478 22.010 1.00 98.44 106 GLU A O 1
ATOM 847 N N . GLU A 1 107 ? -18.413 3.565 19.964 1.00 98.56 107 GLU A N 1
ATOM 848 C CA . GLU A 1 107 ? -19.686 2.848 20.085 1.00 98.56 107 GLU A CA 1
ATOM 849 C C . GLU A 1 107 ? -19.653 1.826 21.225 1.00 98.56 107 GLU A C 1
ATOM 851 O O . GLU A 1 107 ? -20.551 1.804 22.066 1.00 98.56 107 GLU A O 1
ATOM 856 N N . VAL A 1 108 ? -18.583 1.033 21.331 1.00 98.62 108 VAL A N 1
ATOM 857 C CA . VAL A 1 108 ? -18.399 0.090 22.443 1.00 98.62 108 VAL A CA 1
ATOM 858 C C . VAL A 1 108 ? -18.355 0.818 23.789 1.00 98.62 108 VAL A C 1
ATOM 860 O O . VAL A 1 108 ? -18.935 0.334 24.762 1.00 98.62 108 VAL A O 1
ATOM 863 N N . ALA A 1 109 ? -17.696 1.977 23.873 1.00 98.38 109 ALA A N 1
ATOM 864 C CA . ALA A 1 109 ? -17.667 2.773 25.099 1.00 98.38 109 ALA A CA 1
ATOM 865 C C . ALA A 1 109 ? -19.067 3.283 25.485 1.00 98.38 109 ALA A C 1
ATOM 867 O O . ALA A 1 109 ? -19.459 3.156 26.647 1.00 98.38 109 ALA A O 1
ATOM 868 N N . ARG A 1 110 ? -19.846 3.778 24.514 1.00 98.56 110 ARG A N 1
ATOM 869 C CA . ARG A 1 110 ? -21.239 4.207 24.727 1.00 98.56 110 ARG A CA 1
ATOM 870 C C . ARG A 1 110 ? -22.122 3.056 25.194 1.00 98.56 110 ARG A C 1
ATOM 872 O O . ARG A 1 110 ? -22.790 3.180 26.215 1.00 98.56 110 ARG A O 1
ATOM 879 N N . LEU A 1 111 ? -22.064 1.909 24.519 1.00 98.56 111 LEU A N 1
ATOM 880 C CA . LEU A 1 111 ? -22.849 0.729 24.890 1.00 98.56 111 LEU A CA 1
ATOM 881 C C . LEU A 1 111 ? -22.509 0.232 26.300 1.00 98.56 111 LEU A C 1
ATOM 883 O O . LEU A 1 111 ? -23.400 -0.160 27.049 1.00 98.56 111 LEU A O 1
ATOM 887 N N . ARG A 1 112 ? -21.235 0.287 26.708 1.00 98.44 112 ARG A N 1
ATOM 888 C CA . ARG A 1 112 ? -20.838 -0.041 28.088 1.00 98.44 112 ARG A CA 1
ATOM 889 C C . ARG A 1 112 ? -21.474 0.897 29.113 1.00 98.44 112 ARG A C 1
ATOM 891 O O . ARG A 1 112 ? -21.899 0.427 30.166 1.00 98.44 112 ARG A O 1
ATOM 898 N N . GLN A 1 113 ? -21.555 2.190 28.808 1.00 98.38 113 GLN A N 1
ATOM 899 C CA . GLN A 1 113 ? -22.219 3.167 29.669 1.00 98.38 113 GLN A CA 1
ATOM 900 C C . GLN A 1 113 ? -23.738 2.947 29.730 1.00 98.38 113 GLN A C 1
ATOM 902 O O . GLN A 1 113 ? -24.338 3.052 30.797 1.00 98.38 113 GLN A O 1
ATOM 907 N N . GLU A 1 114 ? -24.373 2.595 28.613 1.00 98.44 114 GLU A N 1
ATOM 908 C CA . GLU A 1 114 ? -25.798 2.253 28.603 1.00 98.44 114 GLU A CA 1
ATOM 909 C C . GLU A 1 114 ? -26.090 1.004 29.441 1.00 98.44 114 GLU A C 1
ATOM 911 O O . GLU A 1 114 ? -27.046 0.984 30.218 1.00 98.44 114 GLU A O 1
ATOM 916 N N . VAL A 1 115 ? -25.251 -0.031 29.327 1.00 98.56 115 VAL A N 1
ATOM 917 C CA . VAL A 1 115 ? -25.381 -1.255 30.128 1.00 98.56 115 VAL A CA 1
ATOM 918 C C . VAL A 1 115 ? -25.244 -0.952 31.619 1.00 98.56 115 VAL A C 1
ATOM 920 O O . VAL A 1 115 ? -26.072 -1.425 32.396 1.00 98.56 115 VAL A O 1
ATOM 923 N N . SER A 1 116 ? -24.263 -0.143 32.029 1.00 98.06 116 SER A N 1
ATOM 924 C CA . SER A 1 116 ? -24.092 0.204 33.446 1.00 98.06 116 SER A CA 1
ATOM 925 C C . SER A 1 116 ? -25.252 1.047 33.987 1.00 98.06 116 SER A C 1
ATOM 927 O O . SER A 1 116 ? -25.715 0.804 35.102 1.00 98.06 116 SER A O 1
ATOM 929 N N . SER A 1 117 ? -25.785 1.980 33.190 1.00 98.25 117 SER A N 1
ATOM 930 C CA . SER A 1 117 ? -26.974 2.761 33.559 1.00 98.25 117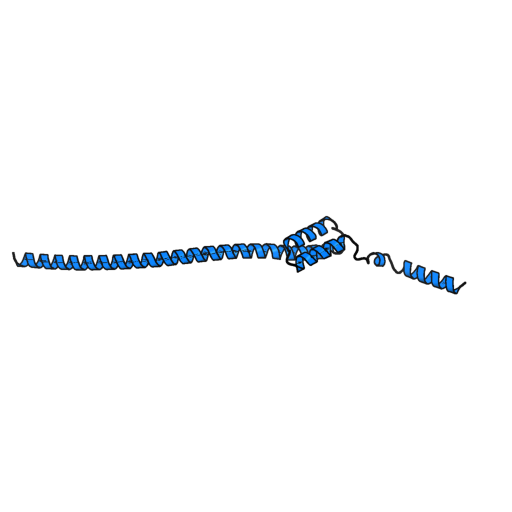 SER A CA 1
ATOM 931 C C . SER A 1 117 ? -28.192 1.864 33.766 1.00 98.25 117 SER A C 1
ATOM 933 O O . SER A 1 117 ? -28.867 1.957 34.791 1.00 98.25 117 SER A O 1
ATOM 935 N N . ARG A 1 118 ? -28.446 0.942 32.829 1.00 98.19 118 ARG A N 1
ATOM 936 C CA . ARG A 1 118 ? -29.556 -0.013 32.939 1.00 98.19 118 ARG A CA 1
ATOM 937 C C . ARG A 1 118 ? -29.400 -0.930 34.146 1.00 98.19 118 ARG A C 1
ATOM 939 O O . ARG A 1 118 ? -30.382 -1.189 34.830 1.00 98.19 118 ARG A O 1
ATOM 946 N N . GLN A 1 119 ? -28.186 -1.392 34.444 1.00 98.19 119 GLN A N 1
ATOM 947 C CA . GLN A 1 119 ? -27.924 -2.185 35.649 1.00 98.19 119 GLN A CA 1
ATOM 948 C C . GLN A 1 119 ? -28.302 -1.406 36.917 1.00 98.19 119 GLN A C 1
ATOM 950 O O . GLN A 1 119 ? -29.075 -1.906 37.734 1.00 98.19 119 GLN A O 1
ATOM 955 N N . ALA A 1 120 ? -27.869 -0.148 37.030 1.00 98.06 120 ALA A N 1
ATOM 956 C CA . ALA A 1 120 ? -28.218 0.701 38.167 1.00 98.06 120 ALA A CA 1
ATOM 957 C C . ALA A 1 120 ? -29.735 0.942 38.292 1.00 98.06 120 ALA A C 1
ATOM 959 O O . ALA A 1 120 ? -30.270 0.963 39.400 1.00 98.06 120 ALA A O 1
ATOM 960 N N . GLU A 1 121 ? -30.448 1.111 37.176 1.00 98.25 121 GLU A N 1
ATOM 961 C CA . GLU A 1 121 ? -31.913 1.199 37.169 1.00 98.25 121 GLU A CA 1
ATOM 962 C C . GLU A 1 121 ? -32.565 -0.103 37.644 1.00 98.25 121 GLU A C 1
ATOM 964 O O . GLU A 1 121 ? -33.457 -0.065 38.492 1.00 98.25 121 GLU A O 1
ATOM 969 N N . THR A 1 122 ? -32.094 -1.260 37.169 1.00 98.25 122 THR A N 1
ATOM 970 C CA . THR A 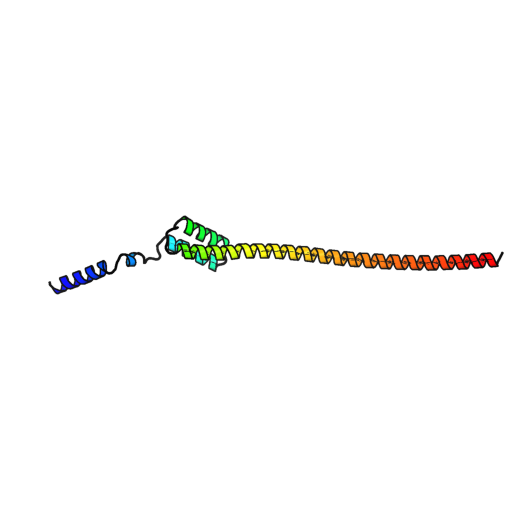1 122 ? -32.633 -2.554 37.608 1.00 98.25 122 THR A CA 1
ATOM 971 C C . THR A 1 122 ? -32.419 -2.801 39.099 1.00 98.25 122 THR A C 1
ATOM 973 O O . THR A 1 122 ? -33.317 -3.322 39.760 1.00 98.25 122 THR A O 1
ATOM 976 N N . ASP A 1 123 ? -31.282 -2.384 39.655 1.00 98.06 123 ASP A N 1
ATOM 977 C CA . ASP A 1 123 ? -30.998 -2.530 41.083 1.00 98.06 123 ASP A CA 1
ATOM 978 C C . ASP A 1 123 ? -31.880 -1.611 41.938 1.00 98.06 123 ASP A C 1
ATOM 980 O O . ASP A 1 123 ? -32.394 -2.039 42.974 1.00 98.06 123 ASP A O 1
ATOM 984 N N . LYS A 1 124 ? -32.143 -0.381 41.475 1.00 98.25 124 LYS A N 1
ATOM 985 C CA . LYS A 1 124 ? -33.108 0.525 42.121 1.00 98.25 124 LYS A CA 1
ATOM 986 C C . LYS A 1 124 ? -34.514 -0.067 42.125 1.00 98.25 124 LYS A C 1
ATOM 988 O O . LYS A 1 124 ? -35.130 -0.150 43.183 1.00 98.25 124 LYS A O 1
ATOM 993 N N . LEU A 1 125 ? -34.991 -0.544 40.974 1.00 98.06 125 LEU A N 1
ATOM 994 C CA . LEU A 1 125 ? -36.318 -1.156 40.861 1.00 98.06 125 LEU A CA 1
ATOM 995 C C . LEU A 1 125 ? -36.455 -2.398 41.751 1.00 98.06 125 LEU A C 1
ATOM 997 O O . LEU A 1 125 ? -37.498 -2.601 42.369 1.00 98.06 125 LEU A O 1
ATOM 1001 N N . ARG A 1 126 ? -35.399 -3.213 41.868 1.00 97.81 126 ARG A N 1
ATOM 1002 C CA . ARG A 1 126 ? -35.364 -4.345 42.807 1.00 97.81 126 ARG A CA 1
ATOM 1003 C C . ARG A 1 126 ? -35.478 -3.889 44.260 1.00 97.81 126 ARG A C 1
ATOM 1005 O O . ARG A 1 126 ? -36.251 -4.478 45.012 1.00 97.81 126 ARG A O 1
ATOM 1012 N N . ALA A 1 127 ? -34.736 -2.854 44.650 1.00 97.75 127 ALA A N 1
ATOM 1013 C CA . ALA A 1 127 ? -34.797 -2.312 46.004 1.00 97.75 127 ALA A CA 1
ATOM 1014 C C . ALA A 1 127 ? -36.182 -1.727 46.328 1.00 97.75 127 ALA A C 1
ATOM 1016 O O . ALA A 1 127 ? -36.704 -1.948 47.421 1.00 97.75 127 ALA A O 1
ATOM 1017 N N . ASP A 1 128 ? -36.800 -1.024 45.380 1.00 97.56 128 ASP A N 1
ATOM 1018 C CA . ASP A 1 128 ? -38.139 -0.461 45.553 1.00 97.56 128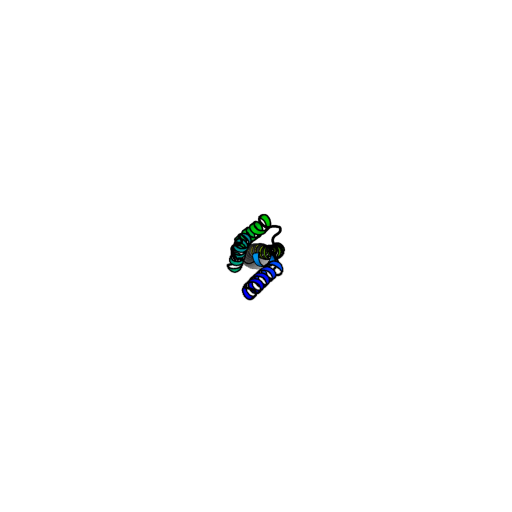 ASP A CA 1
ATOM 1019 C C . ASP A 1 128 ? -39.215 -1.552 45.636 1.00 97.56 128 ASP A C 1
ATOM 1021 O O . ASP A 1 128 ? -40.087 -1.481 46.503 1.00 97.56 128 ASP A O 1
ATOM 1025 N N . LEU A 1 129 ? -39.115 -2.615 44.830 1.00 97.81 129 LEU A N 1
ATOM 1026 C CA . LEU A 1 129 ? -39.983 -3.791 44.958 1.00 97.81 129 LEU A CA 1
ATOM 1027 C C . LEU A 1 129 ? -39.874 -4.443 46.342 1.00 97.81 129 LEU A C 1
ATOM 1029 O O . LEU A 1 129 ? -40.890 -4.814 46.927 1.00 97.81 129 LEU A O 1
ATOM 1033 N N . GLU A 1 130 ? -38.663 -4.574 46.881 1.00 97.12 130 GLU A N 1
ATOM 1034 C CA . GLU A 1 130 ? -38.455 -5.157 48.208 1.00 97.12 130 GLU A CA 1
ATOM 1035 C C . GLU A 1 130 ? -39.058 -4.282 49.318 1.00 97.12 130 GLU A C 1
ATOM 1037 O O . GLU A 1 130 ? -39.715 -4.788 50.229 1.00 97.12 130 GLU A O 1
ATOM 1042 N N . ARG A 1 131 ? -38.927 -2.954 49.211 1.00 97.31 131 ARG A N 1
ATOM 1043 C CA . ARG A 1 131 ? -39.584 -2.012 50.133 1.00 97.31 131 ARG A CA 1
ATOM 1044 C C . ARG A 1 131 ? -41.103 -2.141 50.094 1.00 97.31 131 ARG A C 1
ATOM 1046 O O . ARG A 1 131 ? -41.725 -2.185 51.153 1.00 97.31 131 ARG A O 1
ATOM 1053 N N . LEU A 1 132 ? -41.693 -2.226 48.901 1.00 97.19 132 LEU A N 1
ATOM 1054 C CA . LEU A 1 132 ? -43.141 -2.386 48.747 1.00 97.19 132 LEU A CA 1
ATOM 1055 C C . LEU A 1 132 ? -43.633 -3.688 49.385 1.00 97.19 132 LEU A C 1
ATOM 1057 O O . LEU A 1 132 ? -44.597 -3.652 50.144 1.00 97.19 132 LEU A O 1
ATOM 1061 N N . LYS A 1 133 ? -42.929 -4.809 49.179 1.00 96.12 133 LYS A N 1
ATOM 1062 C CA . LYS A 1 133 ? -43.247 -6.082 49.853 1.00 96.12 133 LYS A CA 1
ATOM 1063 C C . LYS A 1 133 ? -43.214 -5.954 51.374 1.00 96.12 133 LYS A C 1
ATOM 1065 O O . LYS A 1 133 ? -44.104 -6.444 52.060 1.00 96.12 133 LYS A O 1
ATOM 1070 N N . GLN A 1 134 ? -42.200 -5.283 51.919 1.00 95.94 134 GLN A N 1
ATOM 1071 C CA . GLN A 1 134 ? -42.104 -5.068 53.364 1.00 95.94 134 GLN A CA 1
ATOM 1072 C C . GLN A 1 134 ? -43.238 -4.191 53.902 1.00 95.94 134 GLN A C 1
ATOM 1074 O O . GLN A 1 134 ? -43.702 -4.424 55.020 1.00 95.94 134 GLN A O 1
ATOM 1079 N N . MET A 1 135 ? -43.674 -3.184 53.141 1.00 94.94 135 MET A N 1
ATOM 1080 C CA . MET A 1 135 ? -44.829 -2.359 53.500 1.00 94.94 135 MET A CA 1
ATOM 1081 C C . MET A 1 135 ? -46.118 -3.180 53.500 1.00 94.94 135 MET A C 1
ATOM 1083 O O . MET A 1 135 ? -46.874 -3.098 54.465 1.00 94.94 135 MET A O 1
ATOM 1087 N N . ASP A 1 136 ? -46.329 -4.007 52.480 1.00 94.69 136 ASP A N 1
ATOM 1088 C CA . ASP A 1 136 ? -47.510 -4.863 52.354 1.00 94.69 136 ASP A CA 1
ATOM 1089 C C . ASP A 1 136 ? -47.619 -5.845 53.536 1.00 94.69 136 ASP A C 1
ATOM 1091 O O . ASP A 1 136 ? -48.594 -5.831 54.284 1.00 94.69 136 ASP A O 1
ATOM 1095 N N . LEU A 1 137 ? -46.525 -6.551 53.853 1.00 94.56 137 LEU A N 1
ATOM 1096 C CA . LEU A 1 137 ? -46.427 -7.447 55.018 1.00 94.56 137 LEU A CA 1
ATOM 1097 C C . LEU A 1 137 ? -46.625 -6.746 56.374 1.00 94.56 137 LEU A C 1
ATOM 1099 O O . LEU A 1 137 ? -46.902 -7.391 57.392 1.00 94.56 137 LEU A O 1
ATOM 1103 N N . ARG A 1 138 ? -46.371 -5.436 56.457 1.00 92.12 138 ARG A N 1
ATOM 1104 C CA . ARG A 1 138 ? -46.663 -4.649 57.665 1.00 92.12 138 ARG A CA 1
ATOM 1105 C C . ARG A 1 138 ? -48.144 -4.312 57.742 1.00 92.12 138 ARG A C 1
ATOM 1107 O O . ARG A 1 138 ? -48.702 -4.403 58.828 1.00 92.12 138 ARG A O 1
ATOM 1114 N N . LEU A 1 139 ? -48.765 -3.943 56.625 1.00 91.81 139 LEU A N 1
ATOM 1115 C CA . LEU A 1 139 ? -50.191 -3.630 56.565 1.00 91.81 139 LEU A CA 1
ATOM 1116 C C . LEU A 1 139 ? -51.055 -4.860 56.859 1.00 91.81 139 LEU A C 1
ATOM 1118 O O . LEU A 1 139 ? -52.023 -4.742 57.605 1.00 91.81 139 LEU A O 1
ATOM 1122 N N . GLU A 1 140 ? -50.676 -6.036 56.354 1.00 88.56 140 GLU A N 1
ATOM 1123 C CA . GLU A 1 140 ? -51.364 -7.298 56.657 1.00 88.56 140 GLU A CA 1
ATOM 1124 C C . GLU A 1 140 ? -51.305 -7.667 58.143 1.00 88.56 140 GLU A C 1
ATOM 1126 O O . GLU A 1 140 ? -52.285 -8.158 58.683 1.00 88.56 140 GLU A O 1
ATOM 1131 N N . ARG A 1 141 ? -50.187 -7.396 58.831 1.00 82.00 141 ARG A N 1
ATOM 1132 C CA . ARG A 1 141 ? -50.043 -7.672 60.275 1.00 82.00 141 ARG A CA 1
ATOM 1133 C C . ARG A 1 141 ? -50.821 -6.725 61.186 1.00 82.00 141 ARG A C 1
ATOM 1135 O O . ARG A 1 141 ? -50.965 -7.023 62.367 1.00 82.00 141 ARG A O 1
ATOM 1142 N N . VAL A 1 142 ? -51.207 -5.555 60.684 1.00 77.88 142 VAL A N 1
ATOM 1143 C CA . VAL A 1 142 ? -51.917 -4.521 61.457 1.00 77.88 142 VAL A CA 1
ATOM 1144 C C . VAL A 1 142 ? -53.442 -4.662 61.325 1.00 77.88 142 VAL A C 1
ATOM 1146 O O . VAL A 1 142 ? -54.168 -4.091 62.137 1.00 77.88 142 VAL A O 1
ATOM 1149 N N . ARG A 1 143 ? -53.925 -5.408 60.325 1.00 59.81 143 ARG A N 1
ATOM 1150 C CA . ARG A 1 143 ? -55.339 -5.775 60.156 1.00 59.81 143 ARG A CA 1
ATOM 1151 C C . ARG A 1 143 ? -55.693 -7.023 60.954 1.00 59.81 143 ARG A C 1
ATOM 1153 O O . ARG A 1 143 ? -56.863 -7.081 61.387 1.00 59.81 143 ARG A O 1
#

Sequence (143 aa):
MRALAHALVVVLLAAALGGCATWSWWPFRPAAMLLIRADRAADELRFRQALALYDEFLARYPDDAEAARVLESRDTVAAIVTTREELIRLRSQLRARESEVTKLREEVARLRQEVSSRQAETDKLRADLERLKQMDLRLERVR

Radius of gyration: 43.23 Å; chains: 1; bounding box: 113×19×116 Å

pLDDT: mean 88.98, std 15.74, range [46.34, 98.62]